Protein AF-A0A0M0JZZ6-F1 (afdb_monomer_lite)

pLDDT: mean 84.8, std 4.28, range [65.5, 89.0]

Radius of gyration: 11.39 Å; chains: 1; bounding box: 22×27×29 Å

Sequence (66 aa):
MTFEAAAKEFSECPSASKGGNLGTFGRGQMVGPFDSYCFDPDSKVGALEIVKTSFGTHIVKLTKKP

Foldseek 3Di:
DDQLVCLLVPPPDPCNVVSVDPDDDDAPPDAPQLSCQQPPPPHDQQDWDWTQDPVGIDIDHRPDDD

InterPro domains:
  IPR000297 Peptidyl-pro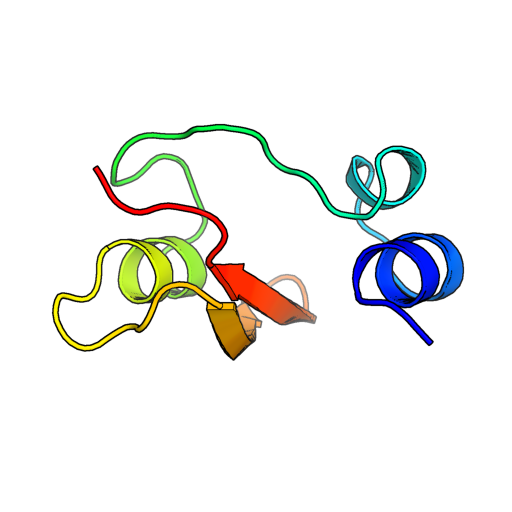lyl cis-trans isomerase, PpiC-type [PS50198] (1-64)
  IPR023058 Peptidyl-prolyl cis-trans isomerase, PpiC-type, conserved site [PS01096] (3-23)
  IPR046357 Peptidyl-prolyl cis-trans isomerase domain superfamily [G3DSA:3.10.50.40] (1-63)
  IPR052204 PpiC/parvulin rotamase [PTHR43629] (3-64)

Secondary structure (DSSP, 8-state):
--HHHHHHHH--SGGGGGTT------TTSS-HHHHHHHT-TTPPTT-EEEEEETTEEEEEE-----

Organism: NCBI:txid1460289

Structure (mmCIF, N/CA/C/O backbone):
data_AF-A0A0M0JZZ6-F1
#
_entry.id   AF-A0A0M0JZZ6-F1
#
loop_
_atom_site.group_PDB
_atom_site.id
_atom_site.type_symbol
_atom_site.label_atom_id
_atom_site.label_alt_id
_atom_site.label_comp_id
_atom_site.label_asym_id
_atom_site.label_entity_id
_atom_site.label_seq_id
_atom_site.pdbx_PDB_ins_code
_atom_site.Cartn_x
_atom_site.Cartn_y
_atom_site.Cartn_z
_atom_site.occupancy
_atom_site.B_iso_or_equiv
_atom_sit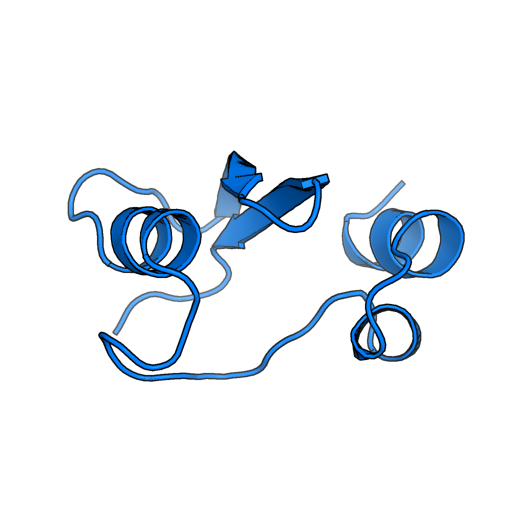e.auth_seq_id
_atom_site.auth_comp_id
_atom_site.auth_asym_id
_atom_site.auth_atom_id
_atom_site.pdbx_PDB_model_num
ATOM 1 N N . MET A 1 1 ? 7.838 15.819 -2.760 1.00 65.50 1 MET A N 1
ATOM 2 C CA . MET A 1 1 ? 7.255 14.783 -3.639 1.00 65.50 1 MET A CA 1
ATOM 3 C C . MET A 1 1 ? 6.122 14.105 -2.882 1.00 65.50 1 MET A C 1
ATOM 5 O O . MET A 1 1 ? 6.324 13.786 -1.717 1.00 65.50 1 MET A O 1
ATOM 9 N N . THR A 1 2 ? 4.925 13.972 -3.460 1.00 85.69 2 THR A N 1
ATOM 10 C CA . THR A 1 2 ? 3.796 13.294 -2.791 1.00 85.69 2 THR A CA 1
ATOM 11 C C . THR A 1 2 ? 3.857 11.784 -3.024 1.00 85.69 2 THR A C 1
ATOM 13 O O . THR A 1 2 ? 4.513 11.332 -3.961 1.00 85.69 2 THR A O 1
ATOM 16 N N . PHE A 1 3 ? 3.159 10.998 -2.194 1.00 85.69 3 PHE A N 1
ATOM 17 C CA . PHE A 1 3 ? 3.042 9.549 -2.407 1.00 85.69 3 PHE A CA 1
ATOM 18 C C . PHE A 1 3 ? 2.444 9.236 -3.783 1.00 85.69 3 PHE A C 1
ATOM 20 O O . PHE A 1 3 ? 2.934 8.345 -4.462 1.00 85.69 3 PHE A O 1
ATOM 27 N N . GLU A 1 4 ? 1.449 10.007 -4.237 1.00 87.38 4 GLU A N 1
ATOM 28 C CA . GLU A 1 4 ? 0.853 9.787 -5.559 1.00 87.38 4 GLU A CA 1
ATOM 29 C C . GLU A 1 4 ? 1.835 10.081 -6.695 1.00 87.38 4 GLU A C 1
ATOM 31 O O . GLU A 1 4 ? 1.815 9.384 -7.708 1.00 87.38 4 GLU A O 1
ATOM 36 N N . ALA A 1 5 ? 2.693 11.096 -6.539 1.00 86.25 5 ALA A N 1
ATOM 37 C CA . ALA A 1 5 ? 3.731 11.408 -7.517 1.00 86.25 5 ALA A CA 1
ATOM 38 C C . ALA A 1 5 ? 4.789 10.296 -7.570 1.00 86.25 5 ALA A C 1
ATOM 40 O O . ALA A 1 5 ? 5.096 9.802 -8.649 1.00 86.25 5 ALA A O 1
ATOM 41 N N . ALA A 1 6 ? 5.266 9.833 -6.409 1.00 86.75 6 ALA A N 1
ATOM 42 C CA . ALA A 1 6 ? 6.205 8.716 -6.330 1.00 86.75 6 ALA A CA 1
ATOM 43 C C . ALA A 1 6 ? 5.600 7.413 -6.878 1.00 86.75 6 ALA A C 1
ATOM 45 O O . ALA A 1 6 ? 6.267 6.674 -7.593 1.00 86.75 6 ALA A O 1
ATOM 46 N N . ALA A 1 7 ? 4.322 7.144 -6.605 1.00 87.88 7 ALA A N 1
ATOM 47 C CA . ALA A 1 7 ? 3.631 5.984 -7.149 1.00 87.88 7 ALA A CA 1
ATOM 48 C C . ALA A 1 7 ? 3.483 6.065 -8.676 1.00 87.88 7 ALA A C 1
ATOM 50 O O . ALA A 1 7 ? 3.633 5.053 -9.345 1.00 87.88 7 ALA A O 1
ATOM 51 N N . LYS A 1 8 ? 3.229 7.246 -9.249 1.00 86.00 8 LYS A N 1
ATOM 52 C CA . LYS A 1 8 ? 3.179 7.418 -10.711 1.00 86.00 8 LYS A CA 1
ATOM 53 C C . LYS A 1 8 ? 4.530 7.202 -11.387 1.00 86.00 8 LYS A C 1
ATOM 55 O O . LYS A 1 8 ? 4.559 6.721 -12.512 1.00 86.00 8 LYS A O 1
ATOM 60 N N . GLU A 1 9 ? 5.611 7.594 -10.721 1.00 86.94 9 GLU A N 1
ATOM 61 C CA . GLU A 1 9 ? 6.959 7.600 -11.293 1.00 86.94 9 GLU A CA 1
ATOM 62 C C . GLU A 1 9 ? 7.698 6.270 -11.095 1.00 86.94 9 GLU A C 1
ATOM 64 O O . GLU A 1 9 ? 8.400 5.823 -11.997 1.00 86.94 9 GLU A O 1
ATOM 69 N N . PHE A 1 10 ? 7.512 5.615 -9.943 1.00 85.62 10 PHE A N 1
ATOM 70 C CA . PHE A 1 10 ? 8.275 4.423 -9.554 1.00 85.62 10 PHE A CA 1
ATOM 71 C C . PHE A 1 10 ? 7.440 3.149 -9.404 1.00 85.62 10 PHE A C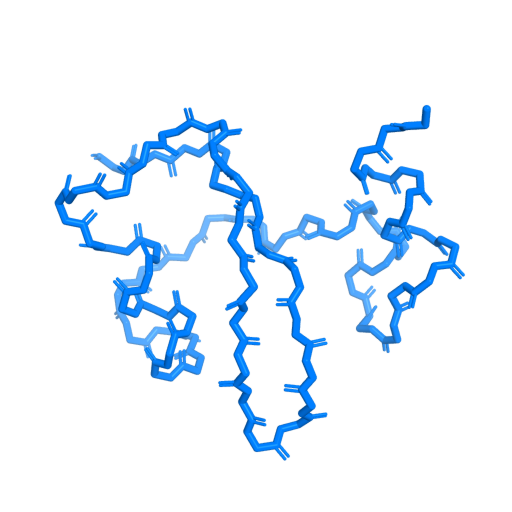 1
ATOM 73 O O . PHE A 1 10 ? 8.016 2.069 -9.302 1.00 85.62 10 PHE A O 1
ATOM 80 N N . SER A 1 11 ? 6.106 3.227 -9.317 1.00 83.00 11 SER A N 1
ATOM 81 C CA . SER A 1 11 ? 5.307 2.013 -9.125 1.00 83.00 11 SER A CA 1
ATOM 82 C C . SER A 1 11 ? 5.134 1.263 -10.441 1.00 83.00 11 SER A C 1
ATOM 84 O O . SER A 1 11 ? 4.618 1.797 -11.415 1.00 83.00 11 SER A O 1
ATOM 86 N N . GLU A 1 12 ? 5.490 -0.018 -10.432 1.00 81.88 12 GLU A N 1
ATOM 87 C CA . GLU A 1 12 ? 5.249 -0.950 -11.542 1.00 81.88 12 GLU A CA 1
ATOM 88 C C . GLU A 1 12 ? 3.837 -1.566 -11.497 1.00 81.88 12 GLU A C 1
ATOM 90 O O . GLU A 1 12 ? 3.445 -2.344 -12.365 1.00 81.88 12 GLU A O 1
ATOM 95 N N . CYS A 1 13 ? 3.045 -1.230 -10.475 1.00 78.31 13 CYS A N 1
ATOM 96 C CA . CYS A 1 13 ? 1.683 -1.726 -10.327 1.00 78.31 13 CYS A CA 1
ATOM 97 C C . CYS A 1 13 ? 0.734 -0.931 -11.245 1.00 78.31 13 CYS A C 1
ATOM 99 O O . CYS A 1 13 ? 0.871 0.289 -11.342 1.00 78.31 13 CYS A O 1
ATOM 101 N N . PRO A 1 14 ? -0.299 -1.537 -11.863 1.00 79.50 14 PRO A N 1
ATOM 102 C CA . PRO A 1 14 ? -1.268 -0.809 -12.698 1.00 79.50 14 PRO A CA 1
ATOM 103 C C . PRO A 1 14 ? -1.978 0.356 -11.977 1.00 79.50 14 PRO A C 1
ATOM 105 O O . PRO A 1 14 ? -2.472 1.287 -12.622 1.00 79.50 14 PRO A O 1
ATOM 108 N N . SER A 1 15 ? -1.994 0.353 -10.638 1.00 82.06 15 SER A N 1
ATOM 109 C CA . SER A 1 15 ? -2.494 1.462 -9.817 1.00 82.06 15 SER A CA 1
ATOM 110 C C . SER A 1 15 ? -1.624 2.726 -9.879 1.00 82.06 15 SER A C 1
ATOM 112 O O . SER A 1 15 ? -2.107 3.790 -9.485 1.00 82.06 15 SER A O 1
ATOM 114 N N . ALA A 1 16 ? -0.399 2.661 -10.417 1.00 83.81 16 ALA A N 1
ATOM 115 C CA . ALA A 1 16 ? 0.500 3.800 -10.622 1.00 83.81 16 ALA A CA 1
ATOM 116 C C . ALA A 1 16 ? -0.200 4.959 -11.340 1.00 83.81 16 ALA A C 1
ATOM 118 O O . ALA A 1 16 ? -0.164 6.096 -10.878 1.00 83.81 16 ALA A O 1
ATOM 119 N N . SER A 1 17 ? -0.956 4.651 -12.400 1.00 80.69 17 SER A N 1
ATOM 120 C CA . SER A 1 17 ? -1.754 5.620 -13.168 1.00 80.69 17 SER A CA 1
ATOM 121 C C . SER A 1 17 ? -2.727 6.437 -12.301 1.00 80.69 17 SER A C 1
ATOM 123 O O . SER A 1 17 ? -2.953 7.623 -12.550 1.00 80.69 17 SER A O 1
ATOM 125 N N . LYS A 1 18 ? -3.242 5.833 -11.223 1.00 83.50 18 LYS A N 1
ATOM 126 C CA . LYS A 1 18 ? -4.142 6.447 -10.234 1.00 83.50 18 LYS A CA 1
ATOM 127 C C . LYS A 1 18 ? -3.408 6.949 -8.984 1.00 83.50 18 LYS A C 1
ATOM 129 O O . LYS A 1 18 ? -4.032 7.126 -7.941 1.00 83.50 18 LYS A O 1
ATOM 134 N N . GLY A 1 19 ? -2.092 7.154 -9.057 1.00 82.62 19 GLY A N 1
ATOM 135 C CA . GLY A 1 19 ? -1.289 7.584 -7.910 1.00 82.62 19 GLY A CA 1
ATOM 136 C C . GLY A 1 19 ? -1.129 6.508 -6.835 1.00 82.62 19 GLY A C 1
ATOM 137 O O . GLY A 1 19 ? -1.018 6.838 -5.659 1.00 82.62 19 GLY A O 1
ATOM 138 N N . GLY A 1 20 ? -1.175 5.229 -7.214 1.00 83.88 20 GLY A N 1
ATOM 139 C CA . GLY A 1 20 ? -1.076 4.097 -6.289 1.00 83.88 20 GLY A CA 1
ATOM 140 C C . GLY A 1 20 ? -2.361 3.806 -5.510 1.00 83.88 20 GLY A C 1
ATOM 141 O O . GLY A 1 20 ? -2.351 2.973 -4.607 1.00 83.88 20 GLY A O 1
ATOM 142 N N . ASN A 1 21 ? -3.474 4.472 -5.837 1.00 85.44 21 ASN A N 1
ATOM 143 C CA . ASN A 1 21 ? -4.738 4.281 -5.135 1.00 85.44 21 ASN A CA 1
ATOM 144 C C . ASN A 1 21 ? -5.390 2.938 -5.512 1.00 85.44 21 ASN A C 1
ATOM 146 O O . ASN A 1 21 ? -5.771 2.721 -6.665 1.00 85.44 21 ASN A O 1
ATOM 150 N N . LEU A 1 22 ? -5.536 2.060 -4.519 1.00 84.62 22 LEU A N 1
ATOM 151 C CA . LEU A 1 22 ? -6.168 0.740 -4.639 1.00 84.62 22 LEU A CA 1
ATOM 152 C C . LEU A 1 22 ? -7.666 0.750 -4.283 1.00 84.62 22 LEU A C 1
ATOM 154 O O . LEU A 1 22 ? -8.341 -0.260 -4.456 1.00 84.62 22 LEU A O 1
ATOM 158 N N . GLY A 1 23 ? -8.206 1.884 -3.828 1.00 84.50 23 GLY A N 1
ATOM 159 C CA . GLY A 1 23 ? -9.586 1.992 -3.362 1.00 84.50 23 GLY A CA 1
ATOM 160 C C . GLY A 1 23 ? -9.795 1.372 -1.979 1.00 84.50 23 GLY A C 1
ATOM 161 O O . GLY A 1 23 ? -8.863 1.232 -1.190 1.00 84.50 23 GLY A O 1
ATOM 162 N N . THR A 1 24 ? -11.047 1.039 -1.670 1.00 83.88 24 THR A N 1
ATOM 163 C CA . THR A 1 24 ? -11.424 0.363 -0.424 1.00 83.88 24 THR A CA 1
ATOM 164 C C . THR A 1 24 ? -11.591 -1.123 -0.694 1.00 83.88 24 THR A C 1
ATOM 166 O O . THR A 1 24 ? -12.321 -1.509 -1.602 1.00 83.88 24 THR A O 1
ATOM 169 N N . PHE A 1 25 ? -10.926 -1.942 0.107 1.00 86.3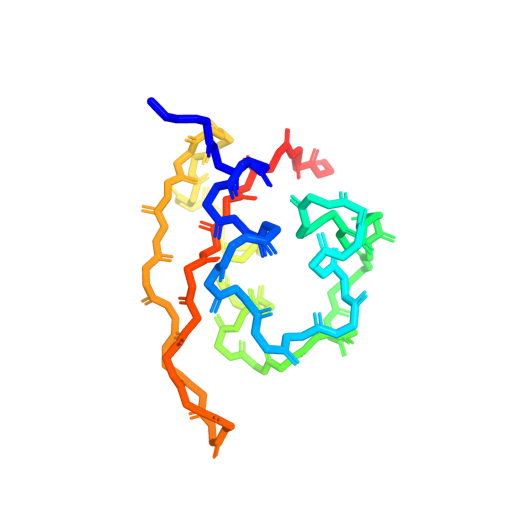8 25 PHE A N 1
ATOM 170 C CA . PHE A 1 25 ? -10.995 -3.397 0.059 1.00 86.38 25 PHE A CA 1
ATOM 171 C C . PHE A 1 25 ? -11.238 -3.934 1.474 1.00 86.38 25 PHE A C 1
ATOM 173 O O . PHE A 1 25 ? -10.947 -3.259 2.464 1.00 86.38 25 PHE A O 1
ATOM 180 N N . GLY A 1 26 ? -11.823 -5.124 1.559 1.00 84.81 26 GLY A N 1
ATOM 181 C CA . GLY A 1 26 ? -12.029 -5.875 2.794 1.00 84.81 26 GLY A CA 1
ATOM 182 C C . GLY A 1 26 ? -10.854 -6.796 3.125 1.00 84.81 26 GLY A C 1
ATOM 183 O O . GLY A 1 26 ? -9.960 -7.014 2.307 1.00 84.81 26 GLY A O 1
ATOM 184 N N . ARG A 1 27 ? -10.878 -7.351 4.340 1.00 86.00 27 ARG A N 1
ATOM 185 C CA . ARG A 1 27 ? -9.844 -8.264 4.843 1.00 86.00 27 ARG A CA 1
ATOM 186 C C . ARG A 1 27 ? -9.774 -9.536 3.997 1.00 86.00 27 ARG A C 1
ATOM 188 O O . ARG A 1 27 ? -10.808 -10.119 3.674 1.00 86.00 27 ARG A O 1
ATOM 195 N N . GLY A 1 28 ? -8.566 -9.961 3.651 1.00 86.12 28 GLY A N 1
ATOM 196 C CA . GLY A 1 28 ? -8.277 -11.122 2.807 1.00 86.12 28 GLY A CA 1
ATOM 197 C C . GLY A 1 28 ? -8.355 -10.871 1.297 1.00 86.12 28 GLY A C 1
ATOM 198 O O . GLY A 1 28 ? -8.208 -11.818 0.528 1.00 86.12 28 GLY A O 1
ATOM 199 N N . GLN A 1 29 ? -8.586 -9.632 0.845 1.00 85.81 29 GLN A N 1
ATOM 200 C CA . GLN A 1 29 ? -8.635 -9.314 -0.593 1.00 85.81 29 GLN A CA 1
ATOM 201 C C . GLN A 1 29 ? -7.266 -8.980 -1.194 1.00 85.81 29 GLN A C 1
ATOM 203 O O . GLN A 1 29 ? -7.127 -8.938 -2.417 1.00 85.81 29 GLN A O 1
ATOM 208 N N . MET A 1 30 ? -6.267 -8.727 -0.350 1.00 85.44 30 MET A N 1
ATOM 209 C CA . MET A 1 30 ? -4.910 -8.384 -0.763 1.00 85.44 30 MET A CA 1
ATOM 210 C C . MET A 1 30 ? -3.910 -9.442 -0.299 1.00 85.44 30 MET A C 1
ATOM 212 O O . MET A 1 30 ? -4.222 -10.322 0.502 1.00 85.44 30 MET A O 1
ATOM 216 N N . VAL A 1 31 ? -2.682 -9.360 -0.816 1.00 86.12 31 VAL A N 1
ATOM 217 C CA . VAL A 1 31 ? -1.589 -10.257 -0.418 1.00 86.12 31 VAL A CA 1
ATOM 218 C C . VAL A 1 31 ? -1.386 -10.220 1.096 1.00 86.12 31 VAL A C 1
ATOM 220 O O . VAL A 1 31 ? -1.409 -9.148 1.694 1.00 86.12 31 VAL A O 1
ATOM 223 N N . GLY A 1 32 ? -1.152 -11.386 1.704 1.00 86.94 32 GLY A N 1
ATOM 224 C CA . GLY A 1 32 ? -1.128 -11.553 3.163 1.00 86.94 32 GLY A CA 1
ATOM 225 C C . GLY A 1 32 ? -0.358 -10.468 3.931 1.00 86.94 32 GLY A C 1
ATOM 226 O O . GLY A 1 32 ? -0.930 -9.884 4.842 1.00 86.94 32 GLY A O 1
ATOM 227 N N . PRO A 1 33 ? 0.886 -10.115 3.549 1.00 87.62 33 PRO A N 1
ATOM 228 C CA . PRO A 1 33 ? 1.643 -9.064 4.233 1.00 87.62 33 PRO A CA 1
ATOM 229 C C . PRO A 1 33 ? 0.983 -7.677 4.163 1.00 87.62 33 PRO A C 1
ATOM 231 O O . PRO A 1 33 ? 1.016 -6.917 5.126 1.00 87.62 33 PRO A O 1
ATOM 234 N N . PHE A 1 34 ? 0.371 -7.352 3.024 1.00 87.62 34 PHE A N 1
ATOM 235 C CA . PHE A 1 34 ? -0.311 -6.081 2.804 1.00 87.62 34 PHE A CA 1
ATOM 236 C C . PHE A 1 34 ? -1.631 -6.030 3.576 1.00 87.62 34 PHE A C 1
ATOM 238 O O . PHE A 1 34 ? -1.920 -5.040 4.241 1.00 87.62 34 PHE A O 1
ATOM 245 N N . ASP A 1 35 ? -2.407 -7.113 3.519 1.00 88.56 35 ASP A N 1
ATOM 246 C CA . ASP A 1 35 ? -3.670 -7.235 4.243 1.00 88.56 35 ASP A CA 1
ATOM 247 C C . ASP A 1 35 ? -3.440 -7.147 5.756 1.00 88.56 35 ASP A C 1
ATOM 249 O O . ASP A 1 35 ? -4.063 -6.331 6.435 1.00 88.56 35 ASP A O 1
ATOM 253 N N . SER A 1 36 ? -2.455 -7.891 6.267 1.00 88.19 36 SER A N 1
ATOM 254 C CA . SER A 1 36 ? -2.056 -7.829 7.671 1.00 88.19 36 SER A CA 1
ATOM 255 C C . SER A 1 36 ? -1.713 -6.407 8.095 1.00 88.19 36 SER A C 1
ATOM 257 O O . SER A 1 36 ? -2.257 -5.961 9.094 1.00 88.19 36 SER A O 1
ATOM 259 N N . TYR A 1 37 ? -0.908 -5.666 7.323 1.00 87.88 37 TYR A N 1
ATOM 260 C CA . TYR A 1 37 ? -0.565 -4.278 7.649 1.00 87.88 37 TYR A CA 1
ATOM 261 C C . TYR A 1 37 ? -1.780 -3.337 7.627 1.00 87.88 37 TYR A C 1
ATOM 263 O O . TYR A 1 37 ? -1.970 -2.541 8.549 1.00 87.88 37 TYR A O 1
ATOM 271 N N . CYS A 1 38 ? -2.623 -3.406 6.593 1.00 86.00 38 CYS A N 1
ATOM 272 C CA . CYS A 1 38 ? -3.777 -2.512 6.460 1.00 86.00 38 CYS A CA 1
ATOM 273 C C . CYS A 1 38 ? -4.835 -2.734 7.551 1.00 86.00 38 CYS A C 1
ATOM 275 O O . CYS A 1 38 ? -5.467 -1.770 7.992 1.00 86.00 38 CYS A O 1
ATOM 277 N N . PHE A 1 39 ? -5.008 -3.983 7.991 1.00 87.38 39 PHE A N 1
ATOM 278 C CA . PHE A 1 39 ? -5.958 -4.377 9.033 1.00 87.38 39 PHE A CA 1
ATOM 279 C C . PHE A 1 39 ? -5.319 -4.558 10.416 1.00 87.38 39 PHE A C 1
ATOM 281 O O . PHE A 1 39 ? -6.002 -5.003 11.340 1.00 87.38 39 PHE A O 1
ATOM 288 N N . ASP A 1 40 ? -4.039 -4.224 10.574 1.00 87.56 40 ASP A N 1
ATOM 289 C CA . ASP A 1 40 ? -3.369 -4.254 11.869 1.00 87.56 40 ASP A CA 1
ATOM 290 C C . ASP A 1 40 ? -3.976 -3.169 12.777 1.00 87.56 40 ASP A C 1
ATOM 292 O O . ASP A 1 40 ? -4.069 -2.009 12.346 1.00 87.56 40 ASP A O 1
ATOM 296 N N . PRO A 1 41 ? -4.414 -3.482 14.010 1.00 83.62 41 PRO A N 1
ATOM 297 C CA . PRO A 1 41 ? -4.883 -2.475 14.959 1.00 83.62 41 PRO A CA 1
ATOM 298 C C . PRO A 1 41 ? -3.842 -1.378 15.239 1.00 83.62 41 PRO A C 1
ATOM 300 O O . PRO A 1 41 ? -4.234 -0.212 15.348 1.00 83.62 41 PRO A O 1
ATOM 303 N N . ASP A 1 42 ? -2.549 -1.700 15.238 1.00 86.38 42 ASP A N 1
ATOM 304 C CA . ASP A 1 42 ? -1.456 -0.771 15.548 1.00 86.38 42 ASP A CA 1
ATOM 305 C C . ASP A 1 42 ? -1.081 0.150 14.372 1.00 86.38 42 ASP A C 1
ATOM 307 O O . ASP A 1 42 ? -0.488 1.218 14.568 1.00 86.38 42 ASP A O 1
ATOM 311 N N . SER A 1 43 ? -1.480 -0.195 13.142 1.00 85.88 43 SER A N 1
ATOM 312 C CA . SER A 1 43 ? -1.238 0.652 11.969 1.00 85.88 43 SER A CA 1
ATOM 313 C C . SER A 1 43 ? -1.919 2.016 12.097 1.00 85.88 43 SER A C 1
ATOM 315 O O . SER A 1 43 ? -3.079 2.135 12.490 1.00 85.88 43 SER A O 1
ATOM 317 N N . LYS A 1 44 ? -1.241 3.096 11.713 1.00 85.62 44 LYS A N 1
ATOM 318 C CA . LYS A 1 44 ? -1.819 4.447 11.781 1.00 85.62 44 LYS A CA 1
ATOM 319 C C . LYS A 1 44 ? -2.253 4.920 10.404 1.00 85.62 44 LYS A C 1
ATOM 321 O O . LYS A 1 44 ? -1.520 4.784 9.429 1.00 85.62 44 LYS A O 1
ATOM 326 N N . VAL A 1 45 ? -3.441 5.519 10.320 1.00 87.75 45 VAL A N 1
ATOM 327 C CA . VAL A 1 45 ? -3.862 6.220 9.101 1.00 87.75 45 VAL A CA 1
ATOM 328 C C . VAL A 1 45 ? -2.873 7.356 8.834 1.00 87.75 45 VAL A C 1
ATOM 330 O O . VAL A 1 45 ? -2.546 8.133 9.728 1.00 87.75 45 VAL A O 1
ATOM 333 N N . GLY A 1 46 ? -2.370 7.425 7.608 1.00 84.44 46 GLY A N 1
ATOM 334 C CA . GLY A 1 46 ? -1.320 8.340 7.175 1.00 84.44 46 GLY A CA 1
ATOM 335 C C . GLY A 1 46 ? 0.098 7.782 7.307 1.00 84.44 46 GLY A C 1
ATOM 336 O O . GLY A 1 46 ? 1.009 8.386 6.740 1.00 84.44 46 GLY A O 1
ATOM 337 N N . ALA A 1 47 ? 0.294 6.646 7.986 1.00 86.62 47 ALA A N 1
ATOM 338 C CA . ALA A 1 47 ? 1.594 5.991 8.055 1.00 86.62 47 ALA A CA 1
ATOM 339 C C . ALA A 1 47 ? 1.982 5.365 6.708 1.00 86.62 47 ALA A C 1
ATOM 341 O O . ALA A 1 47 ? 1.129 4.990 5.895 1.00 86.62 47 ALA A O 1
ATOM 342 N N . LEU A 1 48 ? 3.294 5.297 6.496 1.00 86.81 48 LEU A N 1
ATOM 343 C CA . LEU A 1 48 ? 3.943 4.661 5.361 1.00 86.81 48 LEU A CA 1
ATOM 344 C C . LEU A 1 48 ? 4.740 3.478 5.891 1.00 86.81 48 LEU A C 1
ATOM 346 O O . LEU A 1 48 ? 5.547 3.664 6.796 1.00 86.81 48 LEU A O 1
ATOM 350 N N . GLU A 1 49 ? 4.547 2.307 5.302 1.00 88.19 49 GLU A N 1
ATOM 351 C CA . GLU A 1 49 ? 5.279 1.100 5.679 1.00 88.19 49 GLU A CA 1
ATOM 352 C C . GLU A 1 49 ? 5.785 0.369 4.445 1.00 88.19 49 GLU A C 1
ATOM 354 O O . GLU A 1 49 ? 5.191 0.440 3.363 1.00 88.19 49 GLU A O 1
ATOM 359 N N . ILE A 1 50 ? 6.897 -0.339 4.614 1.00 89.00 50 ILE A N 1
ATOM 360 C CA . ILE A 1 50 ? 7.479 -1.158 3.561 1.00 89.00 50 ILE A CA 1
ATOM 361 C C . ILE A 1 50 ? 7.015 -2.596 3.754 1.00 89.00 50 ILE A C 1
ATOM 363 O O . ILE A 1 50 ? 7.379 -3.273 4.712 1.00 89.00 50 ILE A O 1
ATOM 367 N N . VAL A 1 51 ? 6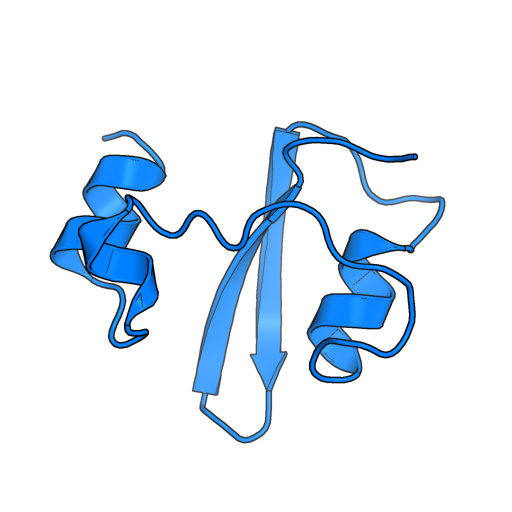.251 -3.087 2.789 1.00 88.31 51 VAL A N 1
ATOM 368 C CA . VAL A 1 51 ? 5.719 -4.443 2.769 1.00 88.31 51 VAL A CA 1
ATOM 369 C C . VAL A 1 51 ? 6.438 -5.236 1.686 1.00 88.31 51 VAL A C 1
ATOM 371 O O . VAL A 1 51 ? 6.339 -4.935 0.496 1.00 88.31 51 VAL A O 1
ATOM 374 N N . LYS A 1 52 ? 7.164 -6.279 2.089 1.00 86.19 52 LYS A N 1
ATOM 375 C CA . LYS A 1 52 ? 7.775 -7.229 1.153 1.00 86.19 52 LYS A CA 1
ATOM 376 C C . LYS A 1 52 ? 6.802 -8.362 0.861 1.00 86.19 52 LYS A C 1
ATOM 378 O O . LYS A 1 52 ? 6.240 -8.961 1.775 1.00 86.19 52 LYS A O 1
ATOM 383 N N . THR A 1 53 ? 6.615 -8.657 -0.414 1.00 85.44 53 THR A N 1
ATOM 384 C CA . THR A 1 53 ? 5.770 -9.751 -0.895 1.00 85.44 53 THR A CA 1
ATOM 385 C C . THR A 1 53 ? 6.563 -10.600 -1.884 1.00 85.44 53 THR A C 1
ATOM 387 O O . THR A 1 53 ? 7.673 -10.244 -2.279 1.00 85.44 53 THR A O 1
ATOM 390 N N . SER A 1 54 ? 5.990 -11.716 -2.329 1.00 83.25 54 SER A N 1
ATOM 391 C CA . SER A 1 54 ? 6.580 -12.539 -3.391 1.00 83.25 54 SER A CA 1
ATOM 392 C C . SER A 1 54 ? 6.736 -11.800 -4.728 1.00 83.25 54 SER A C 1
ATOM 394 O O . SER A 1 54 ? 7.500 -12.2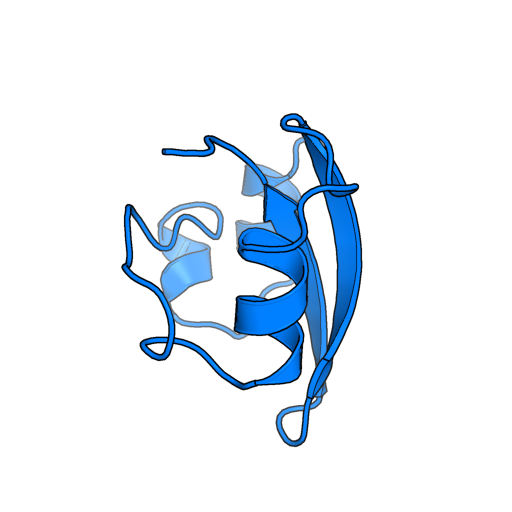54 -5.572 1.00 83.25 54 SER A O 1
ATOM 396 N N . PHE A 1 55 ? 6.043 -10.672 -4.921 1.00 80.38 55 PHE A N 1
ATOM 397 C CA . PHE A 1 55 ? 6.154 -9.826 -6.113 1.00 80.38 55 PHE A CA 1
ATOM 398 C C . PHE A 1 55 ? 7.254 -8.762 -6.000 1.00 80.38 55 PHE A C 1
ATOM 400 O O . PHE A 1 55 ? 7.567 -8.114 -6.993 1.00 80.38 55 PHE A O 1
ATOM 407 N N . GLY A 1 56 ? 7.844 -8.572 -4.814 1.00 85.31 56 GLY A N 1
ATOM 408 C CA . GLY A 1 56 ? 8.887 -7.577 -4.580 1.00 85.31 56 GLY A CA 1
ATOM 409 C C . GLY A 1 56 ? 8.638 -6.722 -3.341 1.00 85.31 56 GLY A C 1
ATOM 410 O O . GLY A 1 56 ? 8.028 -7.150 -2.360 1.00 85.31 56 GLY A O 1
ATOM 411 N N . THR A 1 57 ? 9.164 -5.499 -3.364 1.00 86.81 57 THR A N 1
ATOM 412 C CA . THR A 1 57 ? 9.049 -4.546 -2.253 1.00 86.81 57 THR A CA 1
ATOM 413 C C . THR A 1 57 ? 8.009 -3.487 -2.591 1.00 86.81 57 THR A C 1
ATOM 415 O O . THR A 1 57 ? 8.120 -2.811 -3.609 1.00 86.81 57 THR A O 1
ATOM 418 N N . HIS A 1 58 ? 7.013 -3.324 -1.725 1.00 86.44 58 HIS A N 1
ATOM 419 C CA . HIS A 1 58 ? 5.926 -2.368 -1.900 1.00 86.44 58 HIS A CA 1
ATOM 420 C C . HIS A 1 58 ? 5.946 -1.348 -0.768 1.00 86.44 58 HIS A C 1
ATOM 422 O O . HIS A 1 58 ? 6.171 -1.700 0.387 1.00 86.44 58 HIS A O 1
ATOM 428 N N . ILE A 1 59 ? 5.674 -0.086 -1.090 1.00 87.75 59 ILE A N 1
ATOM 429 C CA . ILE A 1 59 ? 5.449 0.958 -0.089 1.00 87.75 59 ILE A CA 1
ATOM 430 C C . ILE A 1 59 ? 3.943 1.162 0.023 1.00 87.75 59 ILE A C 1
ATOM 432 O O . ILE A 1 59 ? 3.272 1.438 -0.973 1.00 87.75 59 ILE A O 1
ATOM 436 N N . VAL A 1 60 ? 3.414 1.020 1.232 1.00 88.19 60 VAL A N 1
ATOM 437 C CA . VAL A 1 60 ? 1.980 1.081 1.509 1.00 88.19 60 VAL A CA 1
ATOM 438 C C . VAL A 1 60 ? 1.689 2.312 2.345 1.00 88.19 60 VAL A C 1
ATOM 440 O O . VAL A 1 60 ? 2.302 2.516 3.388 1.00 88.19 60 VAL A O 1
ATOM 443 N N . LYS A 1 61 ? 0.734 3.127 1.890 1.00 88.56 61 LYS A N 1
ATOM 444 C CA . LYS A 1 61 ? 0.199 4.253 2.654 1.00 88.56 61 LYS A CA 1
ATOM 445 C C . LYS A 1 61 ? -1.228 3.949 3.072 1.00 88.56 61 LYS A C 1
ATOM 447 O O . LYS A 1 61 ? -2.106 3.831 2.215 1.00 88.56 61 LYS A O 1
ATOM 452 N N . LEU A 1 62 ? -1.482 3.881 4.373 1.00 88.19 62 LEU A N 1
ATOM 453 C CA . LEU A 1 62 ? -2.837 3.663 4.866 1.00 88.19 62 LEU A CA 1
ATOM 454 C C . LEU A 1 62 ? -3.629 4.975 4.803 1.00 88.19 62 LEU A C 1
ATOM 456 O O . LEU A 1 62 ? -3.340 5.909 5.542 1.00 88.19 62 LEU A O 1
ATOM 460 N N . THR A 1 63 ? -4.617 5.080 3.917 1.00 86.00 63 THR A N 1
ATOM 461 C CA . THR A 1 63 ? -5.401 6.321 3.742 1.00 86.00 63 THR A CA 1
ATOM 462 C C . THR A 1 63 ? -6.643 6.380 4.622 1.00 86.00 63 THR A C 1
ATOM 464 O O . THR A 1 63 ? -7.059 7.469 5.012 1.00 86.00 63 THR A O 1
ATOM 467 N N . LYS A 1 64 ? -7.233 5.227 4.953 1.00 81.19 64 LYS A N 1
ATOM 468 C CA . LYS A 1 64 ? -8.429 5.114 5.791 1.00 81.19 64 LYS A CA 1
ATOM 469 C C . LYS A 1 64 ? -8.506 3.718 6.416 1.00 81.19 64 LYS A C 1
ATOM 471 O O . LYS A 1 64 ? -8.151 2.744 5.760 1.00 81.19 64 LYS A O 1
ATOM 476 N N . LYS A 1 65 ? -8.994 3.639 7.657 1.00 74.56 65 LYS A N 1
ATOM 477 C CA . LYS A 1 65 ? -9.422 2.396 8.315 1.00 74.56 65 LYS A CA 1
ATOM 478 C C . LYS A 1 65 ? -10.959 2.352 8.389 1.00 74.56 65 LYS A C 1
ATOM 480 O O . LYS A 1 65 ? -11.562 3.431 8.436 1.00 74.56 65 LYS A O 1
ATOM 485 N N . PRO A 1 66 ? -11.580 1.162 8.320 1.00 66.06 66 PRO A N 1
ATOM 486 C CA . PRO A 1 66 ? -12.991 0.998 8.660 1.00 66.06 66 PRO A CA 1
ATOM 487 C C . PRO A 1 66 ? -13.257 1.312 10.137 1.00 66.06 66 PRO A C 1
ATOM 489 O O . PRO A 1 66 ? -12.313 1.186 10.951 1.00 66.06 66 PRO A O 1
#